Protein AF-A0AAJ1Q8A0-F1 (afdb_monomer_lite)

Structure (mmCIF, N/CA/C/O backbone):
data_AF-A0AAJ1Q8A0-F1
#
_entry.id   AF-A0AAJ1Q8A0-F1
#
loop_
_atom_site.group_PDB
_atom_site.id
_atom_site.type_symbol
_atom_site.label_atom_id
_atom_site.label_alt_id
_atom_site.label_comp_id
_atom_site.label_asym_id
_atom_site.label_entity_id
_atom_site.label_seq_id
_atom_site.pdbx_PDB_ins_code
_atom_site.Cartn_x
_atom_site.Cartn_y
_atom_site.Cartn_z
_atom_site.occupancy
_atom_site.B_iso_or_equiv
_atom_site.auth_seq_id
_atom_site.auth_comp_id
_atom_site.auth_asym_id
_atom_site.auth_atom_id
_atom_site.pdbx_PDB_model_num
ATOM 1 N N . GLY A 1 1 ? 5.157 7.915 6.534 1.00 80.81 1 GLY A N 1
ATOM 2 C CA . GLY A 1 1 ? 5.811 9.145 7.010 1.00 80.81 1 GLY A CA 1
ATOM 3 C C . GLY A 1 1 ? 7.281 8.878 7.230 1.00 80.81 1 GLY A C 1
ATOM 4 O O . GLY A 1 1 ? 7.694 7.725 7.111 1.00 80.81 1 GLY A O 1
ATOM 5 N N . SER A 1 2 ? 8.052 9.918 7.535 1.00 84.38 2 SER A N 1
ATOM 6 C CA . SER A 1 2 ? 9.458 9.761 7.921 1.00 84.38 2 SER A CA 1
ATOM 7 C C . SER A 1 2 ? 9.570 9.064 9.286 1.00 84.38 2 SER A C 1
ATOM 9 O O . SER A 1 2 ? 8.677 9.237 10.116 1.00 84.38 2 SER A O 1
ATOM 11 N N . PRO A 1 3 ? 10.632 8.281 9.542 1.00 81.06 3 PRO A N 1
ATOM 12 C CA . PRO A 1 3 ? 10.843 7.632 10.835 1.00 81.06 3 PRO A CA 1
ATOM 13 C C . PRO A 1 3 ? 11.176 8.649 11.948 1.00 81.06 3 PRO A C 1
ATOM 15 O O . PRO A 1 3 ? 11.546 9.791 11.647 1.00 81.06 3 PRO A O 1
ATOM 18 N N . PRO A 1 4 ? 11.095 8.246 13.236 1.00 81.88 4 PRO A N 1
ATOM 19 C CA . PRO A 1 4 ? 11.476 9.099 14.361 1.00 81.88 4 PRO A CA 1
ATOM 20 C C . PRO A 1 4 ? 12.862 9.730 14.178 1.00 81.88 4 PRO A C 1
ATOM 22 O O . PRO A 1 4 ? 13.837 9.036 13.893 1.00 81.88 4 PRO A O 1
ATOM 25 N N . GLY A 1 5 ? 12.953 11.050 14.363 1.00 83.12 5 GLY A N 1
ATOM 26 C CA . GLY A 1 5 ? 14.211 11.805 14.262 1.00 83.12 5 GLY A CA 1
ATOM 27 C C . GLY A 1 5 ? 14.502 12.436 12.894 1.00 83.12 5 GLY A C 1
ATOM 28 O O . GLY A 1 5 ? 15.526 13.099 12.753 1.00 83.12 5 GLY A O 1
ATOM 29 N N . TYR A 1 6 ? 13.606 12.288 11.913 1.00 84.62 6 TYR A N 1
ATOM 30 C CA . TYR A 1 6 ? 13.711 12.917 10.591 1.00 84.62 6 TYR A CA 1
ATOM 31 C C . TYR A 1 6 ? 12.592 13.945 10.356 1.00 84.62 6 TYR A C 1
ATOM 33 O O . TYR A 1 6 ? 11.528 13.887 10.971 1.00 84.62 6 TYR A O 1
ATOM 41 N N . VAL A 1 7 ? 12.822 14.893 9.440 1.00 86.19 7 VAL A N 1
ATOM 42 C CA . VAL A 1 7 ? 11.794 15.857 9.000 1.00 86.19 7 VAL A CA 1
ATOM 43 C C . VAL A 1 7 ? 10.611 15.105 8.379 1.00 86.19 7 VAL A C 1
ATOM 45 O O . VAL A 1 7 ? 10.820 14.187 7.586 1.00 86.19 7 VAL A O 1
ATOM 48 N N . GLY A 1 8 ? 9.379 15.484 8.737 1.00 79.56 8 GLY A N 1
ATOM 49 C CA . GLY A 1 8 ? 8.149 14.789 8.322 1.00 79.56 8 GLY A CA 1
ATOM 50 C C . GLY A 1 8 ? 7.744 13.615 9.226 1.00 79.56 8 GLY A C 1
ATOM 51 O O . GLY A 1 8 ? 6.884 12.815 8.856 1.00 79.56 8 GLY A O 1
ATOM 52 N N . TYR A 1 9 ? 8.380 13.472 10.393 1.00 80.19 9 TYR A N 1
ATOM 53 C CA . TYR A 1 9 ? 7.905 12.606 11.476 1.00 80.19 9 TYR A CA 1
ATOM 54 C C . TYR A 1 9 ? 6.688 13.238 12.175 1.00 80.19 9 TYR A C 1
ATOM 56 O O . TYR A 1 9 ? 6.686 14.446 12.405 1.00 80.19 9 TYR A O 1
ATOM 64 N N . GLY A 1 10 ? 5.670 12.450 12.536 1.00 74.81 10 GLY A N 1
ATOM 65 C CA . GLY A 1 10 ? 4.425 12.947 13.143 1.00 74.81 10 GLY A CA 1
ATOM 66 C C . GLY A 1 10 ? 3.338 13.333 12.133 1.00 74.81 10 GLY A C 1
ATOM 67 O O . GLY A 1 10 ? 2.193 13.563 12.517 1.00 74.81 10 GLY A O 1
ATOM 68 N N . GLU A 1 11 ? 3.678 13.430 10.844 1.00 76.75 11 GLU A N 1
ATOM 69 C CA . GLU A 1 11 ? 2.763 13.885 9.785 1.00 76.75 11 GLU A CA 1
ATOM 70 C C . GLU A 1 11 ? 2.004 12.729 9.107 1.00 76.75 11 GLU A C 1
ATOM 72 O O . GLU A 1 11 ? 1.173 12.956 8.227 1.00 76.75 11 GLU A O 1
ATOM 77 N N . GLY A 1 12 ? 2.268 11.479 9.511 1.00 76.31 12 GLY A N 1
ATOM 78 C CA . GLY A 1 12 ? 1.772 10.295 8.813 1.00 76.31 12 GLY A CA 1
ATOM 79 C C . GLY A 1 12 ? 2.359 10.158 7.400 1.00 76.31 12 GLY A C 1
ATOM 80 O O . GLY A 1 12 ? 3.207 10.921 6.941 1.00 76.31 12 GLY A O 1
ATOM 81 N N . GLY A 1 13 ? 2.007 9.092 6.685 1.00 86.62 13 GLY A N 1
ATOM 82 C CA . GLY A 1 13 ? 2.246 9.019 5.239 1.00 86.62 13 GLY A CA 1
ATOM 83 C C . GLY A 1 13 ? 1.147 9.738 4.462 1.00 86.62 13 GLY A C 1
ATOM 84 O O . GLY A 1 13 ? -0.021 9.648 4.826 1.00 86.62 13 GLY A O 1
ATOM 85 N N . VAL A 1 14 ? 1.498 10.371 3.338 1.00 90.00 14 VAL A N 1
ATOM 86 C CA . VAL A 1 14 ? 0.519 11.014 2.438 1.00 90.00 14 VAL A CA 1
ATOM 87 C C . VAL A 1 14 ? -0.613 10.047 2.073 1.00 90.00 14 VAL A C 1
ATOM 89 O O . VAL A 1 14 ? -1.789 10.385 2.182 1.00 90.00 14 VAL A O 1
ATOM 92 N N . LEU A 1 15 ? -0.264 8.813 1.698 1.00 92.38 15 LEU A N 1
ATOM 93 C CA . LEU A 1 15 ? -1.249 7.795 1.346 1.00 92.38 15 LEU A CA 1
ATOM 94 C C . LEU A 1 15 ? -2.010 7.255 2.565 1.00 92.38 15 LEU A C 1
ATOM 96 O O . LEU A 1 15 ? -3.231 7.129 2.516 1.00 92.38 15 LEU A O 1
ATOM 100 N N . THR A 1 16 ? -1.306 6.930 3.652 1.00 92.50 16 THR A N 1
ATOM 101 C CA . THR A 1 16 ? -1.923 6.352 4.857 1.00 92.50 16 THR A CA 1
ATOM 102 C C . THR A 1 16 ? -2.935 7.314 5.479 1.00 92.50 16 THR A C 1
ATOM 104 O O . THR A 1 16 ? -4.012 6.886 5.890 1.00 92.50 16 THR A O 1
ATOM 107 N N . GLU A 1 17 ? -2.645 8.620 5.474 1.00 93.12 17 GLU A N 1
ATOM 108 C CA . GLU A 1 17 ? -3.587 9.643 5.932 1.00 93.12 17 GLU A CA 1
ATOM 109 C C . GLU A 1 17 ? -4.764 9.818 4.969 1.00 93.12 17 GLU A C 1
ATOM 111 O O . GLU A 1 17 ? -5.905 9.930 5.421 1.00 93.12 17 GLU A O 1
ATOM 116 N N . ALA A 1 18 ? -4.531 9.772 3.653 1.00 94.31 18 ALA A N 1
ATOM 117 C CA . ALA A 1 18 ? -5.611 9.833 2.669 1.00 94.31 18 ALA A CA 1
ATOM 118 C C . ALA A 1 18 ? -6.601 8.665 2.826 1.00 94.31 18 ALA A C 1
ATOM 120 O O . ALA A 1 18 ? -7.813 8.889 2.831 1.00 94.31 18 ALA A O 1
ATOM 121 N N . ILE A 1 19 ? -6.100 7.441 3.026 1.00 95.06 19 ILE A N 1
ATOM 122 C CA . ILE A 1 19 ? -6.926 6.251 3.284 1.00 95.06 19 ILE A CA 1
ATOM 123 C C . ILE A 1 19 ? -7.690 6.405 4.603 1.00 95.06 19 ILE A C 1
ATOM 125 O O . ILE A 1 19 ? -8.894 6.167 4.646 1.00 95.06 19 ILE A O 1
ATOM 129 N N . ARG A 1 20 ? -7.038 6.887 5.671 1.00 93.00 20 ARG A N 1
ATOM 130 C CA . ARG A 1 20 ? -7.706 7.154 6.957 1.00 93.00 20 ARG A CA 1
ATOM 131 C C . ARG A 1 20 ? -8.856 8.149 6.842 1.00 93.00 20 ARG A C 1
ATOM 133 O O . ARG A 1 20 ? -9.873 7.983 7.509 1.00 93.00 20 ARG A O 1
ATOM 140 N N . GLN A 1 21 ? -8.684 9.196 6.041 1.00 95.06 21 GLN A N 1
ATOM 141 C CA . GLN A 1 21 ? -9.722 10.201 5.819 1.00 95.06 21 GLN A CA 1
ATOM 142 C C . GLN A 1 21 ? -10.828 9.697 4.881 1.00 95.06 21 GLN A C 1
ATOM 144 O O . GLN A 1 21 ? -11.974 10.131 5.003 1.00 95.06 21 GLN A O 1
ATOM 149 N N . LYS A 1 22 ? -10.501 8.795 3.946 1.00 96.81 22 LYS A N 1
ATOM 150 C CA . LYS A 1 22 ? -11.416 8.247 2.931 1.00 96.81 22 LYS A CA 1
ATOM 151 C C . LYS A 1 22 ? -11.291 6.716 2.842 1.00 96.81 22 LYS A C 1
ATOM 153 O O . LYS A 1 22 ? -10.748 6.200 1.861 1.00 96.81 22 LYS A O 1
ATOM 158 N N . PRO A 1 23 ? -11.842 5.980 3.826 1.00 95.81 23 PRO A N 1
ATOM 159 C CA . PRO A 1 23 ? -11.648 4.531 3.945 1.00 95.81 23 PRO A CA 1
ATOM 160 C C . PRO A 1 23 ? -12.343 3.709 2.850 1.00 95.81 23 PRO A C 1
ATOM 162 O O . PRO A 1 23 ? -12.027 2.539 2.679 1.00 95.81 23 PRO A O 1
ATOM 165 N N . TYR A 1 24 ? -13.267 4.314 2.098 1.00 98.06 24 TYR A N 1
ATOM 166 C CA . TYR A 1 24 ? -13.905 3.727 0.919 1.00 98.06 24 TYR A CA 1
ATOM 167 C C . TYR A 1 24 ? -13.439 4.501 -0.306 1.00 98.06 24 TYR A C 1
ATOM 169 O O . TYR A 1 24 ? -13.954 5.582 -0.605 1.00 98.06 24 TYR A O 1
ATOM 177 N N . SER A 1 25 ? -12.411 4.000 -0.977 1.00 97.00 25 SER A N 1
ATOM 178 C CA . SER A 1 25 ? -11.815 4.702 -2.108 1.00 97.00 25 SER A CA 1
ATOM 179 C C . SER A 1 25 ? -11.048 3.765 -3.033 1.00 97.00 25 SER A C 1
ATOM 181 O O . SER A 1 25 ? -10.861 2.578 -2.760 1.00 97.00 25 SER A O 1
ATOM 183 N N . VAL A 1 26 ? -10.646 4.321 -4.172 1.00 97.44 26 VAL A N 1
ATOM 184 C CA . VAL A 1 26 ? -9.770 3.664 -5.135 1.00 97.44 26 VAL A CA 1
ATOM 185 C C . VAL A 1 26 ? -8.380 4.274 -5.010 1.00 97.44 26 VAL A C 1
ATOM 187 O O . VAL A 1 26 ? -8.245 5.499 -5.022 1.00 97.44 26 VAL A O 1
ATOM 190 N N . VAL A 1 27 ? -7.358 3.425 -4.922 1.00 96.31 27 VAL A N 1
ATOM 191 C CA . VAL A 1 27 ? -5.947 3.829 -4.966 1.00 96.31 27 VAL A CA 1
ATOM 192 C C . VAL A 1 27 ? -5.354 3.353 -6.286 1.00 96.31 27 VAL A C 1
ATOM 194 O O . VAL A 1 27 ? -5.339 2.156 -6.564 1.00 96.31 27 VAL A O 1
ATOM 197 N N . LEU A 1 28 ? -4.870 4.296 -7.095 1.00 97.25 28 LEU A N 1
ATOM 198 C CA . LEU A 1 28 ? -4.156 4.019 -8.339 1.00 97.25 28 LEU A CA 1
ATOM 199 C C . LEU A 1 28 ? -2.648 4.052 -8.076 1.00 97.25 28 LEU A C 1
ATOM 201 O O . LEU A 1 28 ? -2.121 5.074 -7.638 1.00 97.25 28 LEU A O 1
ATOM 205 N N . LEU A 1 29 ? -1.968 2.946 -8.362 1.00 95.50 29 LEU A N 1
ATOM 206 C CA . LEU A 1 29 ? -0.515 2.870 -8.438 1.00 95.50 29 LEU A CA 1
ATOM 207 C C . LEU A 1 29 ? -0.143 2.791 -9.917 1.00 95.50 29 LEU A C 1
ATOM 209 O O . LEU A 1 29 ? -0.406 1.782 -10.572 1.00 95.50 29 LEU A O 1
ATOM 213 N N . ASP A 1 30 ? 0.402 3.884 -10.440 1.00 95.94 30 ASP A N 1
ATOM 214 C CA . ASP A 1 30 ? 0.725 4.005 -11.859 1.00 95.94 30 ASP A CA 1
ATOM 215 C C . ASP A 1 30 ? 2.157 3.536 -12.157 1.00 95.94 30 ASP A C 1
ATOM 217 O O . ASP A 1 30 ? 3.050 3.745 -11.333 1.00 95.94 30 ASP A O 1
ATOM 221 N N . GLU A 1 31 ? 2.366 2.907 -13.317 1.00 95.81 31 GLU A N 1
ATOM 222 C CA . GLU A 1 31 ? 3.667 2.409 -13.803 1.00 95.81 31 GLU A CA 1
ATOM 223 C C . GLU A 1 31 ? 4.464 1.621 -12.742 1.00 95.81 31 GLU A C 1
ATOM 225 O O . GLU A 1 31 ? 5.649 1.878 -12.495 1.00 95.81 31 GLU A O 1
ATOM 230 N N . VAL A 1 32 ? 3.817 0.654 -12.080 1.00 95.19 32 VAL A N 1
ATOM 231 C CA . VAL A 1 32 ? 4.390 -0.028 -10.902 1.00 95.19 32 VAL A CA 1
ATOM 232 C C . VAL A 1 32 ? 5.697 -0.768 -11.186 1.00 95.19 32 VAL A C 1
ATOM 234 O O . VAL A 1 32 ? 6.474 -1.010 -10.266 1.00 95.19 32 VAL A O 1
ATOM 237 N N . GLU A 1 33 ? 5.989 -1.087 -12.447 1.00 95.06 33 GLU A N 1
ATOM 238 C CA . GLU A 1 33 ? 7.260 -1.674 -12.875 1.00 95.06 33 GLU A CA 1
ATOM 239 C C . GLU A 1 33 ? 8.472 -0.767 -12.664 1.00 95.06 33 GLU A C 1
ATOM 241 O O . GLU A 1 33 ? 9.597 -1.260 -12.605 1.00 95.06 33 GLU A O 1
ATOM 246 N N . LYS A 1 34 ? 8.263 0.553 -12.581 1.00 94.62 34 LYS A N 1
ATOM 247 C CA . LYS A 1 34 ? 9.336 1.530 -12.357 1.00 94.62 34 LYS A CA 1
ATOM 248 C C . LYS A 1 34 ? 9.617 1.751 -10.874 1.00 94.62 34 LYS A C 1
ATOM 250 O O . LYS A 1 34 ? 10.625 2.371 -10.533 1.00 94.62 34 LYS A O 1
ATOM 255 N N . ALA A 1 35 ? 8.732 1.293 -9.989 1.00 94.19 35 ALA A N 1
ATOM 256 C CA . ALA A 1 35 ? 8.902 1.455 -8.556 1.00 94.19 35 ALA A CA 1
ATOM 257 C C . ALA A 1 35 ? 10.081 0.615 -8.044 1.00 94.19 35 ALA A C 1
ATOM 259 O O . ALA A 1 35 ? 10.318 -0.508 -8.490 1.00 94.19 35 ALA A O 1
ATOM 260 N N . HIS A 1 36 ? 10.806 1.142 -7.055 1.00 95.38 36 HIS A N 1
ATOM 261 C CA . HIS A 1 36 ? 11.797 0.340 -6.342 1.00 95.38 36 HIS A CA 1
ATOM 262 C C . HIS A 1 36 ? 11.093 -0.847 -5.654 1.00 95.38 36 HIS A C 1
ATOM 264 O O . HIS A 1 36 ? 10.028 -0.631 -5.068 1.00 95.38 36 HIS A O 1
ATOM 270 N N . PRO A 1 37 ? 11.660 -2.070 -5.650 1.00 92.56 37 PRO A N 1
ATOM 271 C CA . PRO A 1 37 ? 11.011 -3.241 -5.050 1.00 92.56 37 PRO A CA 1
ATOM 272 C C . PRO A 1 37 ? 10.545 -3.033 -3.600 1.00 92.56 37 PRO A C 1
ATOM 274 O O . PRO A 1 37 ? 9.472 -3.496 -3.219 1.00 92.56 37 PRO A O 1
ATOM 277 N N . ASP A 1 38 ? 11.298 -2.264 -2.809 1.00 90.69 38 ASP A N 1
ATOM 278 C CA . ASP A 1 38 ? 10.915 -1.935 -1.429 1.00 90.69 38 ASP A CA 1
ATOM 279 C C . ASP A 1 38 ? 9.623 -1.121 -1.320 1.00 90.69 38 ASP A C 1
ATOM 281 O O . ASP A 1 38 ? 8.933 -1.220 -0.312 1.00 90.69 38 ASP A O 1
ATOM 285 N N . VAL A 1 39 ? 9.252 -0.356 -2.352 1.00 89.88 39 VAL A N 1
ATOM 286 C CA . VAL A 1 39 ? 7.962 0.343 -2.387 1.00 89.88 39 VAL A CA 1
ATOM 287 C C . VAL A 1 39 ? 6.832 -0.676 -2.452 1.00 89.88 39 VAL A C 1
ATOM 289 O O . VAL A 1 39 ? 5.906 -0.595 -1.653 1.00 89.88 39 VAL A O 1
ATOM 292 N N . LEU A 1 40 ? 6.924 -1.671 -3.341 1.00 90.56 40 LEU A N 1
ATOM 293 C CA . LEU A 1 40 ? 5.920 -2.734 -3.459 1.00 90.56 40 LEU A CA 1
ATOM 294 C C . LEU A 1 40 ? 5.822 -3.576 -2.181 1.00 90.56 40 LEU A C 1
ATOM 296 O O . LEU A 1 40 ? 4.717 -3.927 -1.769 1.00 90.56 40 LEU A O 1
ATOM 300 N N . ASN A 1 41 ? 6.950 -3.822 -1.507 1.00 90.19 41 ASN A N 1
ATOM 301 C CA . ASN A 1 41 ? 6.974 -4.549 -0.235 1.00 90.19 41 ASN A CA 1
ATOM 302 C C . ASN A 1 41 ? 6.091 -3.895 0.841 1.00 90.19 41 ASN A C 1
ATOM 304 O O . ASN A 1 41 ? 5.466 -4.608 1.628 1.00 90.19 41 ASN A O 1
ATOM 308 N N . LEU A 1 42 ? 5.988 -2.559 0.858 1.00 87.88 42 LEU A N 1
ATOM 309 C CA . LEU A 1 42 ? 5.110 -1.841 1.792 1.00 87.88 42 LEU A CA 1
ATOM 310 C C . LEU A 1 42 ? 3.626 -2.151 1.548 1.00 87.88 42 LEU A C 1
ATOM 312 O O . LEU A 1 42 ? 2.842 -2.200 2.494 1.00 87.88 42 LEU A O 1
ATOM 316 N N . PHE A 1 43 ? 3.242 -2.394 0.294 1.00 92.62 43 PHE A N 1
ATOM 317 C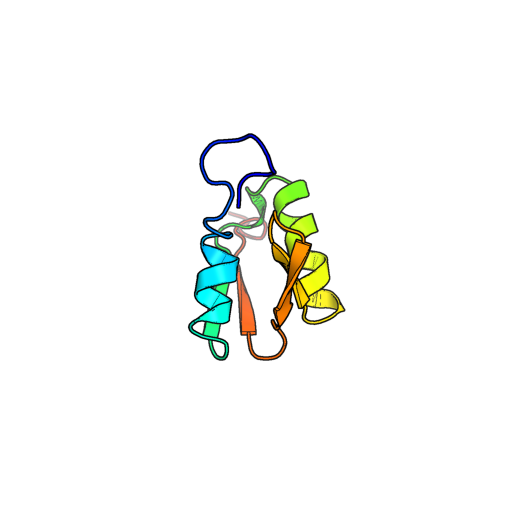 CA . PHE A 1 43 ? 1.856 -2.658 -0.087 1.00 92.62 43 PHE A CA 1
ATOM 318 C C . PHE A 1 43 ? 1.439 -4.121 0.070 1.00 92.62 43 PHE A C 1
ATOM 320 O O . PHE A 1 43 ? 0.245 -4.398 0.168 1.00 92.62 43 PHE A O 1
ATOM 327 N N . TYR A 1 44 ? 2.378 -5.068 0.151 1.00 92.50 44 TYR A N 1
ATOM 328 C CA . TYR A 1 44 ? 2.035 -6.4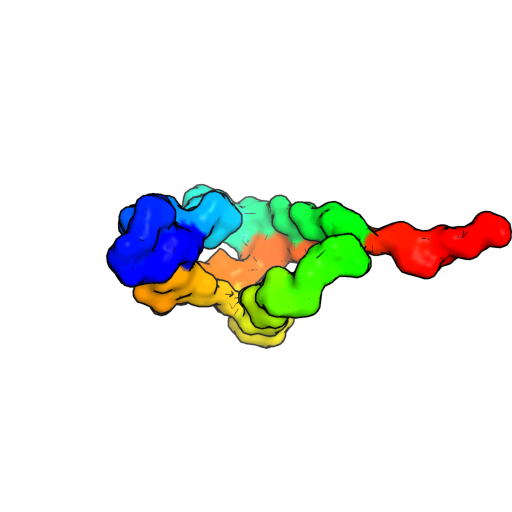88 0.293 1.00 92.50 44 TYR A CA 1
ATOM 329 C C . TYR A 1 44 ? 1.197 -6.789 1.533 1.00 92.50 44 TYR A C 1
ATOM 331 O O . TYR A 1 44 ? 0.296 -7.619 1.463 1.00 92.50 44 TYR A O 1
ATOM 339 N N . GLN A 1 45 ? 1.425 -6.085 2.643 1.00 91.56 45 GLN A N 1
ATOM 340 C CA . GLN A 1 45 ? 0.581 -6.242 3.830 1.00 91.56 45 GLN A CA 1
ATOM 341 C C . GLN A 1 45 ? -0.861 -5.794 3.563 1.00 91.56 45 GLN A C 1
ATOM 343 O O . GLN A 1 45 ? -1.799 -6.467 3.991 1.00 91.56 45 GLN A O 1
ATOM 348 N N . ALA A 1 46 ? -1.047 -4.721 2.789 1.00 94.88 46 ALA A N 1
ATOM 349 C CA . ALA A 1 46 ? -2.374 -4.253 2.410 1.00 94.88 46 ALA A CA 1
ATOM 350 C C . ALA A 1 46 ? -3.079 -5.270 1.504 1.00 94.88 46 ALA A C 1
ATOM 352 O O . ALA A 1 46 ? -4.266 -5.522 1.683 1.00 94.88 46 ALA A O 1
ATOM 353 N N . PHE A 1 47 ? -2.351 -5.884 0.569 1.00 94.81 47 PHE A N 1
ATOM 354 C CA . PHE A 1 47 ? -2.913 -6.864 -0.365 1.00 94.81 47 PHE A CA 1
ATOM 355 C C . PHE A 1 47 ? -3.239 -8.208 0.294 1.00 94.81 47 PHE A C 1
ATOM 357 O O . PHE A 1 47 ? -4.237 -8.827 -0.059 1.00 94.81 47 PHE A O 1
ATOM 364 N N . ASP A 1 48 ? -2.413 -8.651 1.242 1.00 95.31 48 ASP A N 1
ATOM 365 C CA . ASP A 1 48 ? -2.568 -9.945 1.912 1.00 95.31 48 ASP A CA 1
ATOM 366 C C . ASP A 1 48 ? -3.537 -9.864 3.103 1.00 95.31 48 ASP A C 1
ATOM 368 O O . ASP A 1 48 ? -4.491 -10.632 3.213 1.00 95.31 48 ASP A O 1
ATOM 372 N N . LYS A 1 49 ? -3.333 -8.887 3.995 1.00 95.31 49 LYS A N 1
ATOM 373 C CA . LYS A 1 49 ? -4.058 -8.779 5.274 1.00 95.31 49 LYS A CA 1
ATOM 374 C C . LYS A 1 49 ? -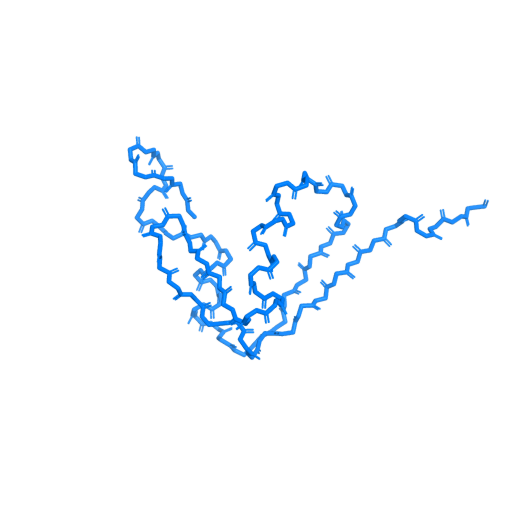5.142 -7.705 5.285 1.00 95.31 49 LYS A C 1
ATOM 376 O O . LYS A 1 49 ? -5.946 -7.655 6.220 1.00 95.31 49 LYS A O 1
ATOM 381 N N . GLY A 1 50 ? -5.177 -6.838 4.275 1.00 96.00 50 GLY A N 1
ATOM 382 C CA . GLY A 1 50 ? -6.070 -5.683 4.261 1.00 96.00 50 GLY A CA 1
ATOM 383 C C . GLY A 1 50 ? -5.645 -4.583 5.234 1.00 96.00 50 GLY A C 1
ATOM 384 O O . GLY A 1 50 ? -6.490 -3.791 5.635 1.00 96.00 50 GLY A O 1
ATOM 385 N N . GLU A 1 51 ? -4.374 -4.524 5.638 1.00 95.56 51 GLU A N 1
ATOM 386 C CA . GLU A 1 51 ? -3.856 -3.495 6.547 1.00 95.56 51 GLU A CA 1
ATOM 387 C C . GLU A 1 51 ? -2.467 -3.002 6.130 1.00 95.56 51 GLU A C 1
ATOM 389 O O . GLU A 1 51 ? -1.678 -3.743 5.551 1.00 95.56 51 GLU A O 1
ATOM 394 N N . MET A 1 52 ? -2.151 -1.748 6.442 1.00 92.94 52 MET A N 1
ATOM 395 C CA . MET A 1 52 ? -0.838 -1.151 6.189 1.00 92.94 52 MET A CA 1
ATOM 396 C C . MET A 1 52 ? -0.361 -0.399 7.427 1.00 92.94 52 MET A C 1
ATOM 398 O O . MET A 1 52 ? -1.159 0.259 8.090 1.00 92.94 52 MET A O 1
ATOM 402 N N . ALA A 1 53 ? 0.934 -0.471 7.728 1.00 89.38 53 ALA A N 1
ATOM 403 C CA . ALA A 1 53 ? 1.548 0.335 8.775 1.00 89.38 53 ALA A CA 1
ATOM 404 C C . ALA A 1 53 ? 2.149 1.617 8.188 1.00 89.38 53 ALA A C 1
ATOM 406 O O . ALA A 1 53 ? 2.828 1.580 7.160 1.00 89.38 53 ALA A O 1
ATOM 407 N N . ASP A 1 54 ? 1.927 2.753 8.844 1.00 87.50 54 ASP A N 1
ATOM 408 C CA . ASP A 1 54 ? 2.695 3.960 8.548 1.00 87.50 54 ASP A CA 1
ATOM 409 C C . ASP A 1 54 ? 4.084 3.940 9.225 1.00 87.50 54 ASP A C 1
ATOM 411 O O . ASP A 1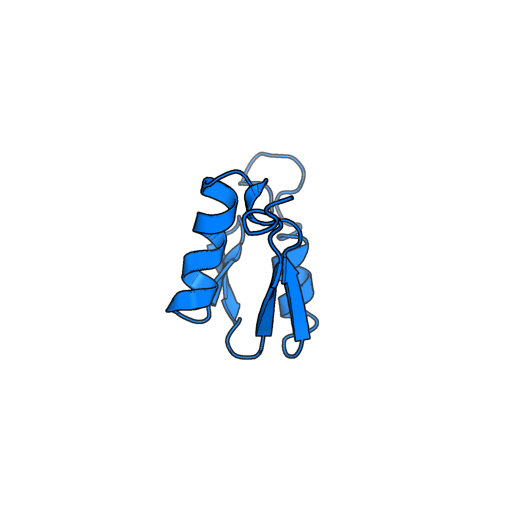 54 ? 4.482 2.976 9.879 1.00 87.50 54 ASP A O 1
ATOM 415 N N . GLY A 1 55 ? 4.844 5.028 9.057 1.00 80.81 55 GLY A N 1
ATOM 416 C CA . GLY A 1 55 ? 6.203 5.151 9.605 1.00 80.81 55 GLY A CA 1
ATOM 417 C C . GLY A 1 55 ? 6.267 5.237 11.136 1.00 80.81 55 GLY A C 1
ATOM 418 O O . GLY A 1 55 ? 7.356 5.163 11.699 1.00 80.81 55 GLY A O 1
ATOM 419 N N . GLU A 1 56 ? 5.122 5.381 11.803 1.00 83.94 56 GLU A N 1
ATOM 420 C CA . GLU A 1 56 ? 4.980 5.411 13.262 1.00 83.94 56 GLU A CA 1
ATOM 421 C C . GLU A 1 56 ? 4.468 4.068 13.809 1.00 83.94 56 GLU A C 1
ATOM 423 O O . GLU A 1 56 ? 4.300 3.907 15.017 1.00 83.94 56 GLU A O 1
ATOM 428 N N . GLY A 1 57 ? 4.237 3.084 12.932 1.00 85.81 57 GLY A N 1
ATOM 429 C CA . GLY A 1 57 ? 3.687 1.780 13.294 1.00 85.81 57 GLY A CA 1
ATOM 430 C C . GLY A 1 57 ? 2.170 1.788 13.481 1.00 85.81 57 GLY A C 1
ATOM 431 O O . GLY A 1 57 ? 1.612 0.817 13.997 1.00 85.81 57 GLY A O 1
ATOM 432 N N . ARG A 1 58 ? 1.474 2.856 13.074 1.00 88.88 58 ARG A N 1
ATOM 433 C CA . ARG A 1 58 ? 0.015 2.909 13.138 1.00 88.88 58 ARG A CA 1
ATOM 434 C C . ARG A 1 58 ? -0.581 2.044 12.035 1.00 88.88 58 ARG A C 1
ATOM 436 O O . ARG A 1 58 ? -0.276 2.235 10.860 1.00 88.88 58 ARG A O 1
ATOM 443 N N . LEU A 1 59 ? -1.480 1.139 12.417 1.00 92.81 59 LEU A N 1
ATOM 444 C CA . LEU A 1 59 ? -2.214 0.297 11.475 1.00 92.81 59 LEU A CA 1
ATOM 445 C C . LEU A 1 59 ? -3.360 1.069 10.812 1.00 92.81 59 LEU A C 1
ATOM 447 O O . LEU A 1 59 ? -4.141 1.762 11.472 1.00 92.81 59 LEU A O 1
ATOM 451 N N . ILE A 1 60 ? -3.456 0.914 9.497 1.00 94.56 60 ILE A N 1
ATOM 452 C CA . ILE A 1 60 ? -4.431 1.544 8.613 1.00 94.56 60 ILE A CA 1
ATOM 453 C C . ILE A 1 60 ? -5.239 0.442 7.935 1.00 94.56 60 ILE A C 1
ATOM 455 O O . ILE A 1 60 ? -4.671 -0.407 7.248 1.00 94.56 60 ILE A O 1
ATOM 459 N N . ASP A 1 61 ? -6.558 0.465 8.116 1.00 96.31 61 ASP A N 1
ATOM 460 C CA . ASP A 1 61 ? -7.470 -0.482 7.472 1.00 96.31 61 ASP A CA 1
ATOM 461 C C . ASP A 1 61 ? -7.594 -0.171 5.973 1.00 96.31 61 ASP A C 1
ATOM 463 O O . ASP A 1 61 ? -7.964 0.936 5.580 1.00 96.31 61 ASP A O 1
ATOM 467 N N . CYS A 1 62 ? -7.269 -1.159 5.144 1.00 97.25 62 CYS A N 1
ATOM 468 C CA . CYS A 1 62 ? -7.316 -1.097 3.688 1.00 97.25 62 CYS A CA 1
ATOM 469 C C . CYS A 1 62 ? -8.378 -2.040 3.095 1.00 97.25 62 CYS A C 1
ATOM 471 O O . CYS A 1 62 ? -8.461 -2.164 1.877 1.00 97.25 62 CYS A O 1
ATOM 473 N N . LYS A 1 63 ? -9.213 -2.702 3.910 1.00 96.69 63 LYS A N 1
ATOM 474 C CA . LYS A 1 63 ? -10.165 -3.729 3.434 1.00 96.69 63 LYS A CA 1
ATOM 475 C C . LYS A 1 63 ? -11.231 -3.207 2.470 1.00 96.69 63 LYS A C 1
ATOM 477 O O . LYS A 1 63 ? -11.765 -3.979 1.683 1.00 96.69 63 LYS A O 1
ATOM 482 N N . ASN A 1 64 ? -11.545 -1.913 2.537 1.00 97.44 64 ASN A N 1
ATOM 483 C CA . ASN A 1 64 ? -12.517 -1.249 1.660 1.00 97.44 64 ASN A CA 1
ATOM 484 C C . ASN A 1 64 ? -11.854 -0.400 0.562 1.00 97.44 64 ASN A C 1
ATOM 486 O O . ASN A 1 64 ? -12.510 0.427 -0.076 1.00 97.44 64 ASN A O 1
ATOM 490 N N . ILE A 1 65 ? -10.553 -0.599 0.349 1.00 98.00 65 ILE A N 1
ATOM 491 C CA . ILE A 1 65 ? -9.792 0.065 -0.698 1.00 98.00 65 ILE A CA 1
ATOM 492 C C . ILE A 1 65 ? -9.673 -0.870 -1.892 1.00 98.00 65 ILE A C 1
ATOM 494 O O . ILE A 1 65 ? -9.233 -2.011 -1.766 1.00 98.00 65 ILE A O 1
ATOM 498 N N . VAL A 1 66 ? -10.028 -0.366 -3.072 1.00 97.56 66 VAL A N 1
ATOM 499 C CA . VAL A 1 66 ? -9.737 -1.062 -4.326 1.00 97.56 66 VAL A CA 1
ATOM 500 C C . VAL A 1 66 ? -8.427 -0.517 -4.877 1.00 97.56 66 VAL A C 1
ATOM 502 O O . VAL A 1 66 ? -8.334 0.660 -5.226 1.00 97.56 66 VAL A O 1
ATOM 505 N N . PHE A 1 67 ? -7.414 -1.372 -4.958 1.00 96.62 67 PHE A N 1
ATOM 506 C CA . PHE A 1 67 ? -6.130 -1.022 -5.553 1.00 96.62 67 PHE A CA 1
ATOM 507 C C . PHE A 1 67 ? -6.144 -1.333 -7.051 1.00 96.62 67 PHE A C 1
ATOM 509 O O . PHE A 1 67 ? -6.376 -2.473 -7.451 1.00 96.62 67 PHE A O 1
ATOM 516 N N . PHE A 1 68 ? -5.876 -0.323 -7.877 1.00 97.12 68 PHE A N 1
ATOM 517 C CA . PHE A 1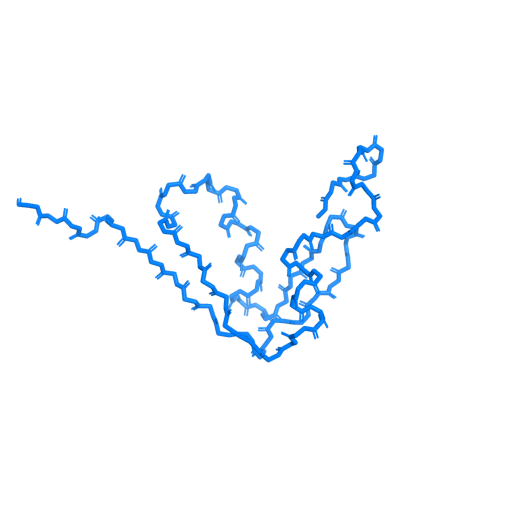 68 ? -5.615 -0.478 -9.306 1.00 97.12 68 PHE A CA 1
ATOM 518 C C . PHE A 1 68 ? -4.130 -0.261 -9.560 1.00 97.12 68 PHE A C 1
ATOM 520 O O . PHE A 1 68 ? -3.591 0.789 -9.223 1.00 97.12 68 PHE A O 1
ATOM 527 N N . LEU A 1 69 ? -3.479 -1.258 -10.151 1.00 96.25 69 LEU A N 1
ATOM 528 C CA . LEU A 1 69 ? -2.079 -1.189 -10.546 1.00 96.25 69 LEU A CA 1
ATOM 529 C C . LEU A 1 69 ? -2.023 -1.178 -12.072 1.00 96.25 69 LEU A C 1
ATOM 531 O O . LEU A 1 69 ? -2.638 -2.032 -12.713 1.00 96.25 69 LEU A O 1
ATOM 535 N N . THR A 1 70 ? -1.294 -0.232 -12.653 1.00 95.50 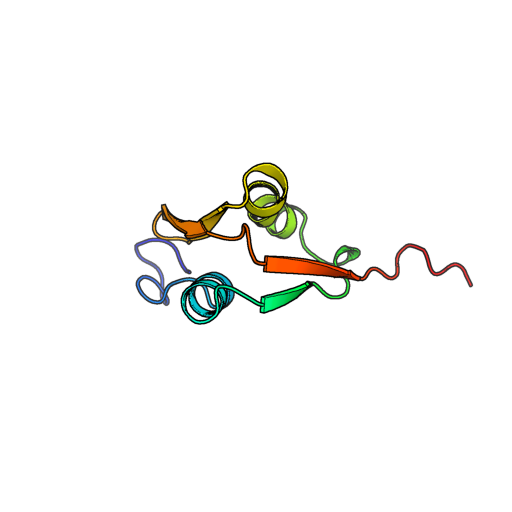70 THR A N 1
ATOM 536 C CA . THR A 1 70 ? -1.014 -0.203 -14.095 1.00 95.50 70 THR A CA 1
ATOM 537 C C . THR A 1 70 ? 0.448 -0.560 -14.329 1.00 95.50 70 THR A C 1
ATOM 539 O O . THR A 1 70 ? 1.312 -0.303 -13.489 1.00 95.50 70 THR A O 1
ATOM 542 N N . SER A 1 71 ? 0.730 -1.183 -15.472 1.00 95.69 71 SER A N 1
ATOM 543 C CA . SER A 1 71 ? 2.102 -1.447 -15.886 1.00 95.69 71 SER A CA 1
ATOM 544 C C . SER A 1 71 ? 2.248 -1.466 -17.396 1.00 95.69 71 SER A C 1
ATOM 546 O O . SER A 1 71 ? 1.379 -1.990 -18.095 1.00 95.69 71 SER A O 1
ATOM 548 N N . ASN A 1 72 ? 3.380 -0.960 -17.887 1.00 93.25 72 ASN A N 1
ATOM 549 C CA . ASN A 1 72 ? 3.723 -0.982 -19.306 1.00 93.25 72 ASN A CA 1
ATOM 550 C C . ASN A 1 72 ? 4.633 -2.161 -19.704 1.00 93.25 72 ASN A C 1
ATOM 552 O O . ASN A 1 72 ? 4.989 -2.272 -20.874 1.00 93.25 72 ASN A O 1
ATOM 556 N N . LEU A 1 73 ? 4.989 -3.080 -18.791 1.00 91.06 73 LEU A N 1
ATOM 557 C CA . LEU A 1 73 ? 5.875 -4.224 -19.102 1.00 91.06 73 LEU A CA 1
ATOM 558 C C . LEU A 1 73 ? 5.349 -5.134 -20.221 1.00 91.06 73 LEU A C 1
ATOM 560 O O . LEU A 1 73 ? 6.132 -5.768 -20.923 1.00 91.06 73 LEU A O 1
ATOM 564 N N . GLY A 1 74 ? 4.026 -5.214 -20.376 1.00 84.56 74 GLY A N 1
ATOM 565 C CA . GLY A 1 74 ? 3.374 -6.015 -21.413 1.00 84.56 74 GLY A CA 1
ATOM 566 C C . GLY A 1 74 ? 3.297 -5.336 -22.783 1.00 84.56 74 GLY A C 1
ATOM 567 O O . GLY A 1 74 ? 2.792 -5.950 -23.722 1.00 84.56 74 GLY A O 1
ATOM 568 N N . TYR A 1 75 ? 3.761 -4.089 -22.916 1.00 81.25 75 TYR A N 1
ATOM 569 C CA . TYR A 1 75 ? 3.752 -3.368 -24.186 1.00 81.25 75 TYR A CA 1
ATOM 570 C C . TYR A 1 75 ? 4.898 -3.867 -25.076 1.00 81.25 75 TYR A C 1
ATOM 572 O O . TYR A 1 75 ? 6.016 -3.353 -25.047 1.00 81.25 75 TYR A O 1
ATOM 580 N N . GLN A 1 76 ? 4.620 -4.915 -25.848 1.00 62.78 76 GLN A N 1
ATOM 581 C CA . GLN A 1 76 ? 5.456 -5.322 -26.972 1.00 62.78 76 GLN A CA 1
ATOM 582 C C . GLN A 1 76 ? 5.056 -4.491 -28.193 1.00 62.78 76 GLN A C 1
ATOM 584 O O . GLN A 1 76 ? 3.882 -4.468 -28.563 1.00 62.78 76 GLN A O 1
ATOM 589 N N . VAL A 1 77 ? 6.031 -3.793 -28.778 1.00 57.22 77 VAL A N 1
ATOM 590 C CA . VAL A 1 77 ? 5.895 -3.118 -30.080 1.00 57.22 77 VAL A CA 1
ATOM 591 C C . VAL A 1 77 ? 6.202 -4.104 -31.193 1.00 57.22 77 VAL A C 1
ATOM 593 O O . VAL A 1 77 ? 7.201 -4.843 -31.036 1.00 57.22 77 VAL A O 1
#

Foldseek 3Di:
DDAPPDPCPPVWDPVLVVCVVPVQEEAEDEACVPDDVVVVVQCVCCVPVQWGQINVRDIGGRVNYHYDYDHCPPDDD

pLDDT: mean 90.44, std 7.76, range [57.22, 98.06]

Organism: NCBI:txid178214

Secondary structure (DSSP, 8-state):
-PPTTSTTTTS--HHHHHHHH-SSEEEEE-SGGGS-HHHHHHHHHHHHHSEEE-TT--EEE-TTEEEEE--STT---

InterPro domains:
  IPR001270 ClpA/B family [PR00300] (28-46)
  IPR001270 ClpA/B family [PR00300] (61-75)
  IPR003959 ATPase, AAA-type, core [PF07724] (1-75)
  IPR027417 P-loop containing nucleoside triphosphate hydrolase [G3DSA:3.40.50.300] (1-77)
  IPR027417 P-loop containing nucleoside triphosphate hydrolase [SSF52540] (1-75)
  IPR050130 ATP-dependent Clp protease/Chaperone ClpA/ClpB [PTHR11638] (1-76)

Sequence (77 aa):
GSPPGYVGYGEGGVLTEAIRQKPYSVVLLDEVEKAHPDVLNLFYQAFDKGEMADGEGRLIDCKNIVFFLTSNLGYQV

Radius of gyration: 13.82 Å; chains: 1; bounding box: 28×26×44 Å